Protein AF-A0A9E3MW03-F1 (afdb_monomer_lite)

Foldseek 3Di:
DDPVVVVVLVVLLVLLLLVLLVLLVLLVCQQCPPPHDLQLLLNLLSNLCSLLVCCVVVLVSLVVNLVSCPDPSHDRDDPSNVSSLVSLLVSCVSLPDPCSVVVSVVVVVLSNVLSCQQNPPPRRDDSQVSSVVSCVVSVHDQPRRQHPPDDDPPHPDDPPPVVSVDPDDPPPDDDD

Structure (mmCIF, N/CA/C/O backbone):
data_AF-A0A9E3MW03-F1
#
_entry.id   AF-A0A9E3MW03-F1
#
loop_
_atom_site.group_PDB
_atom_site.id
_atom_site.type_symbol
_atom_site.label_atom_id
_atom_site.label_alt_id
_atom_site.label_comp_id
_atom_site.label_asym_id
_atom_site.label_entity_id
_atom_site.label_seq_id
_atom_site.pdbx_PDB_ins_code
_atom_site.Cartn_x
_atom_site.Cartn_y
_atom_site.Cartn_z
_atom_site.occupancy
_atom_site.B_iso_or_equiv
_atom_site.auth_seq_id
_atom_site.auth_comp_id
_atom_site.auth_asym_id
_atom_site.auth_atom_id
_atom_site.pdbx_PDB_model_num
ATOM 1 N N . MET A 1 1 ? 22.538 15.744 -22.898 1.00 54.69 1 MET A N 1
ATOM 2 C CA . MET A 1 1 ? 21.631 14.572 -22.851 1.00 54.69 1 MET A CA 1
ATOM 3 C C . MET A 1 1 ? 21.365 14.109 -24.271 1.00 54.69 1 MET A C 1
ATOM 5 O O . MET A 1 1 ? 21.102 14.953 -25.116 1.00 54.69 1 MET A O 1
ATOM 9 N N . SER A 1 2 ? 21.506 12.812 -24.554 1.00 64.31 2 SER A N 1
ATOM 10 C CA . SER A 1 2 ? 21.276 12.269 -25.901 1.00 64.31 2 SER A CA 1
ATOM 11 C C . SER A 1 2 ? 19.766 12.108 -26.145 1.00 64.31 2 SER A C 1
ATOM 13 O O . SER A 1 2 ? 19.052 11.725 -25.217 1.00 64.31 2 SER A O 1
ATOM 15 N N . PRO A 1 3 ? 19.236 12.354 -27.354 1.00 64.06 3 PRO A N 1
ATOM 16 C CA . PRO A 1 3 ? 17.808 12.179 -27.648 1.00 64.06 3 PRO A CA 1
ATOM 17 C C . PRO A 1 3 ? 17.289 10.764 -27.322 1.00 64.06 3 PRO A C 1
ATOM 19 O O . PRO A 1 3 ? 16.146 10.607 -26.900 1.00 64.06 3 PRO A O 1
ATOM 22 N N . ARG A 1 4 ? 18.152 9.738 -27.391 1.00 62.44 4 ARG A N 1
ATOM 23 C CA . ARG A 1 4 ? 17.821 8.370 -26.950 1.00 62.44 4 ARG A CA 1
ATOM 24 C C . ARG A 1 4 ? 17.558 8.251 -25.445 1.00 62.44 4 ARG A C 1
ATOM 26 O O . ARG A 1 4 ? 16.649 7.530 -25.060 1.00 62.44 4 ARG A O 1
ATOM 33 N N . SER A 1 5 ? 18.305 8.962 -24.596 1.00 62.25 5 SER A N 1
ATOM 34 C CA . SER A 1 5 ? 18.093 8.911 -23.139 1.00 62.25 5 SER A CA 1
ATOM 35 C C . SER A 1 5 ? 16.814 9.637 -22.712 1.00 62.25 5 SER A C 1
ATOM 37 O O . SER A 1 5 ? 16.196 9.257 -21.727 1.00 62.25 5 SER A O 1
ATOM 39 N N . ALA A 1 6 ? 16.390 10.660 -23.463 1.00 64.94 6 ALA A N 1
ATOM 40 C CA . ALA A 1 6 ? 15.130 11.355 -23.197 1.00 64.94 6 ALA A CA 1
ATOM 41 C C . ALA A 1 6 ? 13.909 10.464 -23.497 1.00 64.94 6 ALA A C 1
ATOM 43 O O . ALA A 1 6 ? 13.001 10.385 -22.676 1.00 64.94 6 ALA A O 1
ATOM 44 N N . SER A 1 7 ? 13.934 9.734 -24.619 1.00 69.31 7 SER A N 1
ATOM 45 C CA . SER A 1 7 ? 12.861 8.807 -25.016 1.00 69.31 7 SER A CA 1
ATOM 46 C C . SER A 1 7 ? 12.672 7.652 -24.026 1.00 69.31 7 SER A C 1
ATOM 48 O O . SER A 1 7 ? 11.542 7.323 -23.680 1.00 69.31 7 SER A O 1
ATOM 50 N N . VAL A 1 8 ? 13.768 7.055 -23.543 1.00 69.38 8 VAL A N 1
ATOM 51 C CA . VAL A 1 8 ? 13.726 5.943 -22.573 1.00 69.38 8 VAL A CA 1
ATOM 52 C C . VAL A 1 8 ? 13.149 6.398 -21.227 1.00 69.38 8 VAL A C 1
ATOM 54 O O . VAL A 1 8 ? 12.353 5.687 -20.617 1.00 69.38 8 VAL A O 1
ATOM 57 N N . ASN A 1 9 ? 13.483 7.613 -20.784 1.00 70.19 9 ASN A N 1
ATOM 58 C CA . ASN A 1 9 ? 12.951 8.165 -19.537 1.00 70.19 9 ASN A CA 1
ATOM 59 C C . ASN A 1 9 ? 11.446 8.466 -19.614 1.00 70.19 9 ASN A C 1
ATOM 61 O O . ASN A 1 9 ? 10.741 8.347 -18.612 1.00 70.19 9 ASN A O 1
ATOM 65 N N . GLU A 1 10 ? 10.937 8.854 -20.784 1.00 76.25 10 GLU A N 1
ATOM 66 C CA . GLU A 1 10 ? 9.507 9.102 -20.977 1.00 76.25 10 GLU A CA 1
ATOM 67 C C . GLU A 1 10 ? 8.697 7.799 -20.990 1.00 76.25 10 GLU A C 1
ATOM 69 O O . GLU A 1 10 ?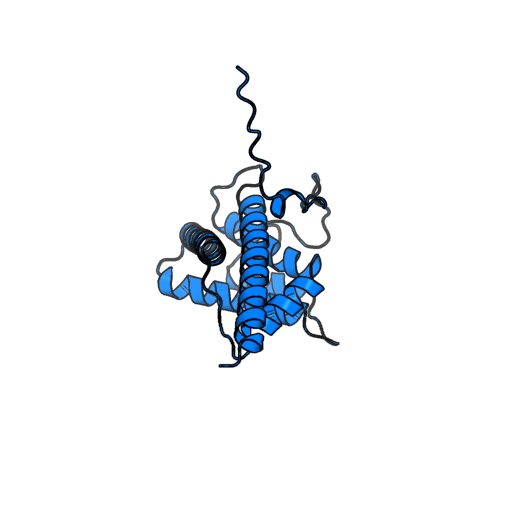 7.638 7.716 -20.365 1.00 76.25 10 GLU A O 1
ATOM 74 N N . GLU A 1 11 ? 9.223 6.756 -21.633 1.00 78.38 11 GLU A N 1
ATOM 75 C CA . GLU A 1 11 ? 8.628 5.419 -21.621 1.00 78.38 11 GLU A CA 1
ATOM 76 C C . GLU A 1 11 ? 8.572 4.843 -20.198 1.00 78.38 11 GLU A C 1
ATOM 78 O O . GLU A 1 11 ? 7.510 4.404 -19.750 1.00 78.38 11 GLU A O 1
ATOM 83 N N . LEU A 1 12 ? 9.669 4.956 -19.438 1.00 78.19 12 LEU A N 1
ATOM 84 C CA . LEU A 1 12 ? 9.713 4.537 -18.036 1.00 78.19 12 LEU A CA 1
ATOM 85 C C . LEU A 1 12 ? 8.674 5.285 -17.187 1.00 78.19 12 LEU A C 1
ATOM 87 O O . LEU A 1 12 ? 7.965 4.662 -16.398 1.00 78.19 12 LEU A O 1
ATOM 91 N N . ARG A 1 13 ? 8.516 6.602 -17.377 1.00 81.69 13 ARG A N 1
ATOM 92 C CA . ARG A 1 13 ? 7.492 7.394 -16.672 1.00 81.69 13 ARG A CA 1
ATOM 93 C C . ARG A 1 13 ? 6.070 6.916 -16.955 1.00 81.69 13 ARG A C 1
ATOM 95 O O . ARG A 1 13 ? 5.277 6.818 -16.020 1.00 81.69 13 ARG A O 1
ATOM 102 N N . ARG A 1 14 ? 5.744 6.591 -18.211 1.00 85.75 14 ARG A N 1
ATOM 103 C CA . ARG A 1 14 ? 4.416 6.070 -18.582 1.00 85.75 14 ARG A CA 1
ATOM 104 C C . ARG A 1 14 ? 4.145 4.718 -17.931 1.00 85.75 14 ARG A C 1
ATOM 106 O O . ARG A 1 14 ? 3.062 4.519 -17.385 1.00 85.75 14 ARG A O 1
ATOM 113 N N . VAL A 1 15 ? 5.135 3.823 -17.932 1.00 84.75 15 VAL A N 1
ATOM 114 C CA . VAL A 1 15 ? 5.028 2.519 -17.260 1.00 84.75 15 VAL A CA 1
ATOM 115 C C . VAL A 1 15 ? 4.810 2.704 -15.757 1.00 84.75 15 VAL A C 1
ATOM 117 O O . VAL A 1 15 ? 3.896 2.104 -15.200 1.00 84.75 15 VAL A O 1
ATOM 120 N N . GLN A 1 16 ? 5.581 3.575 -15.102 1.00 86.00 16 GLN A N 1
ATOM 121 C CA . GLN A 1 16 ? 5.441 3.841 -13.665 1.00 86.00 16 GLN A CA 1
ATOM 122 C C . GLN A 1 16 ? 4.064 4.430 -13.313 1.00 86.00 16 GLN A C 1
ATOM 124 O O . GLN A 1 16 ? 3.423 3.956 -12.380 1.00 86.00 16 GLN A O 1
ATOM 129 N N . SER A 1 17 ? 3.554 5.395 -14.088 1.00 88.62 17 SER A N 1
ATOM 130 C CA . SER A 1 17 ? 2.193 5.932 -13.905 1.00 88.62 17 SER A CA 1
ATOM 131 C C . SER A 1 17 ? 1.113 4.860 -14.109 1.00 88.62 17 SER A C 1
ATOM 133 O O . SER A 1 17 ? 0.187 4.758 -13.305 1.00 88.62 17 SER A O 1
ATOM 135 N N . ALA A 1 18 ? 1.255 3.989 -15.114 1.00 91.19 18 ALA A N 1
ATOM 136 C CA . ALA A 1 18 ? 0.325 2.881 -15.331 1.00 91.19 18 ALA A CA 1
ATOM 137 C C . ALA A 1 18 ? 0.337 1.866 -14.173 1.00 91.19 18 ALA A C 1
ATOM 139 O O . ALA A 1 18 ? -0.723 1.396 -13.756 1.00 91.19 18 ALA A O 1
ATOM 140 N N . VAL A 1 19 ? 1.512 1.563 -13.612 1.00 92.12 19 VAL A N 1
ATOM 141 C CA . VAL A 1 19 ? 1.633 0.716 -12.416 1.00 92.12 19 VAL A CA 1
ATOM 142 C C . VAL A 1 19 ? 0.979 1.384 -11.209 1.00 92.12 19 VAL A C 1
ATOM 144 O O . VAL A 1 19 ? 0.176 0.744 -10.534 1.00 92.12 19 VAL A O 1
ATOM 147 N N . HIS A 1 20 ? 1.240 2.670 -10.965 1.00 93.50 20 HIS A N 1
ATOM 148 C CA . HIS A 1 20 ? 0.582 3.401 -9.883 1.00 93.50 20 HIS A CA 1
ATOM 149 C C . HIS A 1 20 ? -0.941 3.442 -10.057 1.00 93.50 20 HIS A C 1
ATOM 151 O O . HIS A 1 20 ? -1.656 3.308 -9.068 1.00 93.50 20 HIS A O 1
ATOM 157 N N . ARG A 1 21 ? -1.455 3.544 -11.293 1.00 94.81 21 ARG A N 1
ATOM 158 C CA . ARG A 1 21 ? -2.896 3.453 -11.578 1.00 94.81 21 ARG A CA 1
ATOM 159 C C . ARG A 1 21 ? -3.471 2.104 -11.164 1.00 94.81 21 ARG A C 1
ATOM 161 O O . ARG A 1 21 ? -4.501 2.071 -10.497 1.00 94.81 21 ARG A O 1
ATOM 168 N N . LEU A 1 22 ? -2.805 1.011 -11.539 1.00 95.44 22 LEU A N 1
ATOM 169 C CA . LEU A 1 22 ? -3.211 -0.338 -11.148 1.00 95.44 22 LEU A CA 1
ATOM 170 C C . LEU A 1 22 ? -3.202 -0.494 -9.623 1.00 95.44 22 LEU A C 1
ATOM 172 O O . LEU A 1 22 ? -4.173 -0.989 -9.056 1.00 95.44 22 LEU A O 1
ATOM 176 N N . MET A 1 23 ? -2.130 -0.052 -8.960 1.00 95.56 23 MET A N 1
ATOM 177 C CA . MET A 1 23 ? -2.004 -0.119 -7.502 1.00 95.56 23 MET A CA 1
ATOM 178 C C . MET A 1 23 ? -3.108 0.680 -6.805 1.00 95.56 23 MET A C 1
ATOM 180 O O . MET A 1 23 ? -3.768 0.157 -5.913 1.00 95.56 23 MET A O 1
ATOM 184 N N . HIS A 1 24 ? -3.335 1.919 -7.248 1.00 96.31 24 HIS A N 1
ATOM 185 C CA . HIS A 1 24 ? -4.396 2.792 -6.755 1.00 96.31 24 HIS A CA 1
ATOM 186 C C . HIS A 1 24 ? -5.771 2.128 -6.875 1.00 96.31 24 HIS A C 1
ATOM 188 O O . HIS A 1 24 ? -6.464 2.009 -5.872 1.00 96.31 24 HIS A O 1
ATOM 194 N N . ARG A 1 25 ? -6.143 1.652 -8.068 1.00 97.12 25 ARG A N 1
ATOM 195 C CA . ARG A 1 25 ? -7.453 1.025 -8.298 1.00 97.12 25 ARG A CA 1
ATOM 196 C C . ARG A 1 25 ? -7.637 -0.260 -7.506 1.00 97.12 25 ARG A C 1
ATOM 198 O O . ARG A 1 25 ? -8.694 -0.469 -6.933 1.00 97.12 25 ARG A O 1
ATOM 205 N N . THR A 1 26 ? -6.598 -1.087 -7.426 1.00 96.06 26 THR A N 1
ATOM 206 C CA . THR A 1 26 ? -6.650 -2.329 -6.643 1.00 96.06 26 THR A CA 1
ATOM 207 C C . THR A 1 26 ? -6.853 -2.038 -5.156 1.00 96.06 26 THR A C 1
ATOM 209 O O . THR A 1 26 ? -7.615 -2.735 -4.489 1.00 96.06 26 THR A O 1
ATOM 212 N N . LEU A 1 27 ? -6.185 -1.004 -4.633 1.00 97.06 27 LEU A N 1
ATOM 213 C CA . LEU A 1 27 ? -6.380 -0.567 -3.256 1.00 97.06 27 LEU A CA 1
ATOM 214 C C . LEU A 1 27 ? -7.794 -0.012 -3.056 1.00 97.06 27 LEU A C 1
ATOM 216 O O . LEU A 1 27 ? -8.480 -0.451 -2.143 1.00 97.06 27 LEU A O 1
ATOM 220 N N . GLU A 1 28 ? -8.239 0.903 -3.916 1.00 97.12 28 GLU A N 1
ATOM 221 C CA . GLU A 1 28 ? -9.584 1.491 -3.874 1.00 97.12 28 GLU A CA 1
ATOM 222 C C . GLU A 1 28 ? -10.670 0.405 -3.855 1.00 97.12 28 GLU A C 1
ATOM 224 O O . GLU A 1 28 ? -11.521 0.394 -2.971 1.00 97.12 28 GLU A O 1
ATOM 229 N N . GLU A 1 29 ? -10.590 -0.571 -4.761 1.00 95.94 29 GLU A N 1
ATOM 230 C CA . GLU A 1 29 ? -11.540 -1.684 -4.827 1.00 95.94 29 GLU A CA 1
ATOM 231 C C . GLU A 1 29 ? -11.526 -2.548 -3.565 1.00 95.94 29 GLU A C 1
ATOM 233 O O . GLU A 1 29 ? -12.585 -2.948 -3.088 1.00 95.94 29 GLU A O 1
ATOM 238 N N . ALA A 1 30 ? -10.351 -2.828 -2.997 1.00 95.38 30 ALA A N 1
ATOM 239 C CA . ALA A 1 30 ? -10.257 -3.603 -1.765 1.00 95.38 30 ALA A CA 1
ATOM 240 C C . ALA A 1 30 ? -10.852 -2.855 -0.564 1.00 95.38 30 ALA A C 1
ATOM 242 O O . ALA A 1 30 ? -11.527 -3.464 0.269 1.00 95.38 30 ALA A O 1
ATOM 243 N N . LEU A 1 31 ? -10.612 -1.545 -0.479 1.00 95.94 31 LEU A N 1
ATOM 244 C CA . LEU A 1 31 ? -11.106 -0.695 0.600 1.00 95.94 31 LEU A CA 1
ATOM 245 C C . LEU A 1 31 ? -12.629 -0.523 0.538 1.00 95.94 31 LEU A C 1
ATOM 247 O O . LEU A 1 31 ? -13.291 -0.635 1.570 1.00 95.94 31 LEU A O 1
ATOM 251 N N . GLU A 1 32 ? -13.178 -0.332 -0.662 1.00 94.44 32 GLU A N 1
ATOM 252 C CA . GLU A 1 32 ? -14.600 -0.043 -0.891 1.00 94.44 32 GLU A CA 1
ATOM 253 C C . GLU A 1 32 ? -15.453 -1.297 -1.168 1.00 94.44 32 GLU A C 1
ATOM 255 O O . GLU A 1 32 ? -16.660 -1.197 -1.397 1.00 94.44 32 GLU A O 1
ATOM 260 N N . ARG A 1 33 ? -14.848 -2.494 -1.125 1.00 92.25 33 ARG A N 1
ATOM 261 C CA . ARG A 1 33 ? -15.543 -3.777 -1.299 1.00 92.25 33 ARG A CA 1
ATOM 262 C C . ARG A 1 33 ? -16.668 -3.952 -0.277 1.00 92.25 33 ARG A C 1
ATOM 264 O O . ARG A 1 33 ? -16.452 -3.786 0.927 1.00 92.25 33 ARG A O 1
ATOM 271 N N . GLU A 1 34 ? -17.830 -4.399 -0.752 1.00 89.06 34 GLU A N 1
ATOM 272 C CA . GLU A 1 34 ? -18.957 -4.750 0.113 1.00 89.06 34 GLU A CA 1
ATOM 273 C C . GLU A 1 34 ? -18.670 -6.002 0.981 1.00 89.06 34 GLU A C 1
ATOM 275 O O . GLU A 1 34 ? -18.028 -6.945 0.511 1.00 89.06 34 GLU A O 1
ATOM 280 N N . PRO A 1 35 ? -19.150 -6.048 2.239 1.00 90.50 35 PRO A N 1
ATOM 281 C CA . PRO A 1 35 ? -19.806 -4.952 2.945 1.00 90.50 35 PRO A CA 1
ATOM 282 C C . PRO A 1 35 ? -18.811 -3.830 3.270 1.00 90.50 35 PRO A C 1
ATOM 284 O O . PRO A 1 35 ? -17.694 -4.088 3.748 1.00 90.50 35 PRO A O 1
ATOM 287 N N . ARG A 1 36 ? -19.229 -2.584 3.015 1.00 91.06 36 ARG A N 1
ATOM 288 C CA . ARG A 1 36 ? -18.459 -1.399 3.414 1.00 91.06 36 ARG A CA 1
ATOM 289 C C . ARG A 1 36 ? -18.241 -1.392 4.920 1.00 91.06 36 ARG A C 1
ATOM 291 O O . ARG A 1 36 ? -19.117 -1.772 5.695 1.0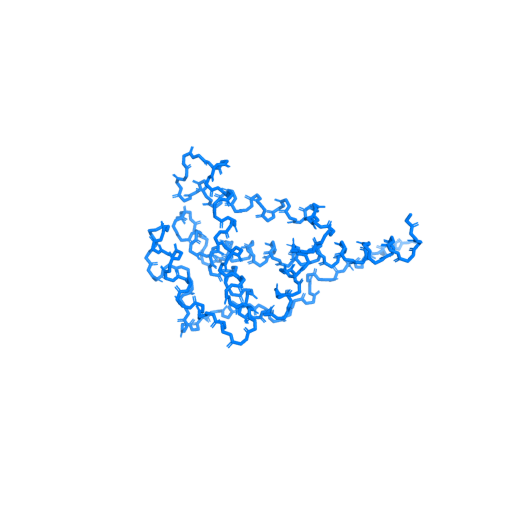0 91.06 36 ARG A O 1
ATOM 298 N N . THR A 1 37 ? -17.056 -0.951 5.319 1.00 91.50 37 THR A N 1
ATOM 299 C CA . THR A 1 37 ? -16.634 -0.911 6.716 1.00 91.50 37 THR A CA 1
ATOM 300 C C . THR A 1 37 ? -16.213 0.498 7.101 1.00 91.50 37 THR A C 1
ATOM 302 O O . THR A 1 37 ? -15.459 1.148 6.379 1.00 91.50 37 THR A O 1
ATOM 305 N N . GLU A 1 38 ? -16.668 0.942 8.269 1.00 93.31 38 GLU A N 1
ATOM 306 C CA . GLU A 1 38 ? -16.147 2.141 8.935 1.00 93.31 38 GLU A CA 1
ATOM 307 C C . GLU A 1 38 ? -15.080 1.784 9.988 1.00 93.31 38 GLU A C 1
ATOM 309 O O . GLU A 1 38 ? -14.488 2.673 10.596 1.00 93.31 38 GLU A O 1
ATOM 314 N N . ASP A 1 39 ? -14.808 0.489 10.211 1.00 96.94 39 ASP A N 1
ATOM 315 C CA . ASP A 1 39 ? -13.749 0.044 11.118 1.00 96.94 39 ASP A CA 1
ATOM 316 C C . ASP A 1 39 ? -12.374 0.255 10.470 1.00 96.94 39 ASP A C 1
ATOM 318 O O . ASP A 1 39 ? -11.996 -0.412 9.501 1.00 96.94 39 ASP A O 1
ATOM 322 N N . GLY A 1 40 ? -11.596 1.174 11.042 1.00 97.62 40 GLY A N 1
ATOM 323 C CA . GLY A 1 40 ? -10.239 1.475 10.607 1.00 97.62 40 GLY A CA 1
ATOM 324 C C . GLY A 1 40 ? -9.267 0.297 10.695 1.00 97.62 40 GLY A C 1
ATOM 325 O O . GLY A 1 40 ? -8.330 0.235 9.899 1.00 97.62 40 GLY A O 1
ATOM 326 N N . ARG A 1 41 ? -9.474 -0.661 11.613 1.00 98.19 41 ARG A N 1
ATOM 327 C CA . ARG A 1 41 ? -8.654 -1.885 11.692 1.00 98.19 41 ARG A CA 1
ATOM 328 C C . ARG A 1 41 ? -8.912 -2.782 10.491 1.00 98.19 41 ARG A C 1
ATOM 330 O O . ARG A 1 41 ? -7.961 -3.206 9.839 1.00 98.19 41 ARG A O 1
ATOM 337 N N . GLU A 1 42 ? -10.178 -3.006 10.155 1.00 97.94 42 GLU A N 1
ATOM 338 C CA . GLU A 1 42 ? -10.564 -3.748 8.951 1.00 97.94 42 GLU A CA 1
ATOM 339 C C . GLU A 1 42 ? -10.086 -3.029 7.677 1.00 97.94 42 GLU A C 1
ATOM 341 O O . GLU A 1 42 ? -9.542 -3.665 6.775 1.00 97.94 42 GLU A O 1
ATOM 346 N N . ARG A 1 43 ? -10.204 -1.695 7.608 1.00 97.69 43 ARG A N 1
ATOM 347 C CA . ARG A 1 43 ? -9.696 -0.905 6.472 1.00 97.69 43 ARG A CA 1
ATOM 348 C C . ARG A 1 43 ? -8.179 -1.061 6.300 1.00 97.69 43 ARG A C 1
ATOM 350 O O . ARG A 1 43 ? -7.714 -1.300 5.187 1.00 97.69 43 ARG A O 1
ATOM 357 N N . MET A 1 44 ? -7.409 -0.998 7.391 1.00 98.44 44 MET A N 1
ATOM 358 C CA . MET A 1 44 ? -5.958 -1.237 7.376 1.00 98.44 44 MET A CA 1
ATOM 359 C C . MET A 1 44 ? -5.613 -2.667 6.938 1.00 98.44 44 MET A C 1
ATOM 361 O O . MET A 1 44 ? -4.714 -2.859 6.118 1.00 98.44 44 MET A O 1
ATOM 365 N N . ALA A 1 45 ? -6.345 -3.668 7.438 1.00 98.31 45 ALA A N 1
ATOM 366 C CA . ALA A 1 45 ? -6.164 -5.063 7.044 1.00 98.31 45 ALA A CA 1
ATOM 367 C C . ALA A 1 45 ? -6.379 -5.254 5.534 1.00 98.31 45 ALA A C 1
ATOM 369 O O . ALA A 1 45 ? -5.519 -5.816 4.855 1.00 98.31 45 ALA A O 1
ATOM 370 N N . ARG A 1 46 ? -7.467 -4.695 4.985 1.00 97.81 46 ARG A N 1
ATOM 371 C CA . ARG A 1 46 ? -7.761 -4.704 3.542 1.00 97.81 46 ARG A CA 1
ATOM 372 C C . ARG A 1 46 ? -6.676 -4.005 2.721 1.00 97.81 46 ARG A C 1
ATOM 374 O O . ARG A 1 46 ? -6.308 -4.513 1.665 1.00 97.81 46 ARG A O 1
ATOM 381 N N . ALA A 1 47 ? -6.134 -2.884 3.201 1.00 98.12 47 ALA A N 1
ATOM 382 C CA . ALA A 1 47 ? -5.044 -2.181 2.523 1.00 98.12 47 ALA A CA 1
ATOM 383 C C . ALA A 1 47 ? -3.769 -3.034 2.431 1.00 98.12 47 ALA A C 1
ATOM 385 O O . ALA A 1 47 ? -3.169 -3.146 1.359 1.00 98.12 47 ALA A O 1
ATOM 386 N N . ILE A 1 48 ? -3.372 -3.659 3.544 1.00 98.44 48 ILE A N 1
ATOM 387 C CA . ILE A 1 48 ? -2.221 -4.569 3.592 1.00 98.44 48 ILE A CA 1
ATOM 388 C C . ILE A 1 48 ? -2.452 -5.748 2.643 1.00 98.44 48 ILE A C 1
ATOM 390 O O . ILE A 1 48 ? -1.599 -6.029 1.799 1.00 98.44 48 ILE A O 1
ATOM 394 N N . ASP A 1 49 ? -3.613 -6.396 2.730 1.00 97.62 49 ASP A N 1
ATOM 395 C CA . ASP A 1 49 ? -3.943 -7.559 1.906 1.00 97.62 49 ASP A CA 1
ATOM 396 C C . ASP A 1 49 ? -3.966 -7.218 0.412 1.00 97.62 49 ASP A C 1
ATOM 398 O O . ASP A 1 49 ? -3.436 -7.985 -0.392 1.00 97.62 49 ASP A O 1
ATOM 402 N N . ALA A 1 50 ? -4.475 -6.042 0.031 1.00 96.94 50 ALA A N 1
ATOM 403 C CA . ALA A 1 50 ? -4.477 -5.579 -1.355 1.00 96.94 50 ALA A CA 1
ATOM 404 C C . ALA A 1 50 ? -3.061 -5.411 -1.923 1.00 96.94 50 ALA A C 1
ATOM 406 O O . ALA A 1 50 ? -2.763 -5.866 -3.031 1.00 96.94 50 ALA A O 1
ATOM 407 N N . VAL A 1 51 ? -2.165 -4.782 -1.159 1.00 97.00 51 VAL A N 1
ATOM 408 C CA . VAL A 1 51 ? -0.785 -4.532 -1.596 1.00 97.00 51 VAL A CA 1
ATOM 409 C C . VAL A 1 51 ? 0.032 -5.825 -1.643 1.00 97.00 51 VAL A C 1
ATOM 411 O O . VAL A 1 51 ? 0.763 -6.060 -2.607 1.00 97.00 51 VAL A O 1
ATOM 414 N N . LEU A 1 52 ? -0.108 -6.697 -0.642 1.00 97.06 52 LEU A N 1
ATOM 415 C CA . LEU A 1 52 ? 0.556 -8.001 -0.651 1.00 97.06 52 LEU A CA 1
ATOM 416 C C . LEU A 1 52 ? -0.007 -8.918 -1.752 1.00 97.06 52 LEU A C 1
ATOM 418 O O . LEU A 1 52 ? 0.752 -9.637 -2.406 1.00 97.06 52 LEU A O 1
ATOM 422 N N . GLY A 1 53 ? -1.316 -8.848 -2.008 1.00 95.56 53 GLY A N 1
ATOM 423 C CA . GLY A 1 53 ? -1.986 -9.531 -3.114 1.00 95.56 53 GLY A CA 1
ATOM 424 C C . GLY A 1 53 ? -1.406 -9.132 -4.470 1.00 95.56 53 GLY A C 1
ATOM 425 O O . GLY A 1 53 ? -1.060 -10.003 -5.264 1.00 95.56 53 GLY A O 1
ATOM 426 N N . LEU A 1 54 ? -1.159 -7.838 -4.703 1.00 94.25 54 LEU A N 1
ATOM 427 C CA . LEU A 1 54 ? -0.474 -7.366 -5.915 1.00 94.25 54 LEU A CA 1
ATOM 428 C C . LEU A 1 54 ? 0.923 -7.977 -6.086 1.00 94.25 54 LEU A C 1
ATOM 430 O O . LEU A 1 54 ? 1.281 -8.387 -7.191 1.00 94.25 54 LEU A O 1
ATOM 434 N N . ALA A 1 55 ? 1.715 -8.075 -5.015 1.00 94.94 55 ALA A N 1
ATOM 435 C CA . ALA A 1 55 ? 3.041 -8.695 -5.072 1.00 94.94 55 ALA A CA 1
ATOM 436 C C . ALA A 1 55 ? 2.985 -10.195 -5.391 1.00 94.94 55 ALA A C 1
ATOM 438 O O . ALA A 1 55 ? 3.829 -10.698 -6.142 1.00 94.94 55 ALA A O 1
ATOM 439 N N . ARG A 1 56 ? 1.978 -10.900 -4.865 1.00 94.19 56 ARG A N 1
ATOM 440 C CA . ARG A 1 56 ? 1.729 -12.318 -5.149 1.00 94.19 56 ARG A CA 1
ATOM 441 C C . ARG A 1 56 ? 1.240 -12.536 -6.582 1.00 94.19 56 ARG A C 1
ATOM 443 O O . ARG A 1 56 ? 1.794 -13.360 -7.298 1.00 94.19 56 ARG A O 1
ATOM 450 N N . ASP A 1 57 ? 0.227 -11.789 -7.005 1.00 93.12 57 ASP A N 1
ATOM 451 C CA . ASP A 1 57 ? -0.508 -12.062 -8.244 1.00 93.12 57 ASP A CA 1
ATOM 452 C C . ASP A 1 57 ? 0.161 -11.420 -9.466 1.00 93.12 57 ASP A C 1
ATOM 454 O O . ASP A 1 57 ? -0.009 -11.875 -10.599 1.00 93.12 57 ASP A O 1
ATOM 458 N N . ARG A 1 58 ? 0.959 -10.365 -9.251 1.00 92.12 58 ARG A N 1
ATOM 459 C CA . ARG A 1 58 ? 1.653 -9.591 -10.293 1.00 92.12 58 ARG A CA 1
ATOM 460 C C . ARG A 1 58 ? 3.151 -9.464 -9.995 1.00 92.12 58 ARG A C 1
ATOM 462 O O . ARG A 1 58 ? 3.753 -8.419 -10.236 1.00 92.12 58 ARG A O 1
ATOM 469 N N . THR A 1 59 ? 3.779 -10.545 -9.524 1.00 93.25 59 THR A N 1
ATOM 470 C CA . THR A 1 59 ? 5.190 -10.586 -9.085 1.00 93.25 59 THR A CA 1
ATOM 471 C C . THR A 1 59 ? 6.174 -9.977 -10.085 1.00 93.25 59 THR A C 1
ATOM 473 O O . THR A 1 59 ? 7.053 -9.213 -9.692 1.00 93.25 59 THR A O 1
ATOM 476 N N . VAL A 1 60 ? 6.040 -10.282 -11.382 1.00 92.25 60 VAL A N 1
ATOM 477 C CA . VAL A 1 60 ? 6.946 -9.749 -12.420 1.00 92.25 60 VAL A CA 1
ATOM 478 C C . VAL A 1 60 ? 6.811 -8.230 -12.545 1.00 92.25 60 VAL A C 1
ATOM 480 O O . VAL A 1 60 ? 7.822 -7.529 -12.560 1.00 92.25 60 VAL A O 1
ATOM 483 N N . LEU A 1 61 ? 5.574 -7.726 -12.568 1.00 91.75 61 LEU A N 1
ATOM 484 C CA . LEU A 1 61 ? 5.288 -6.295 -12.658 1.00 91.75 61 LEU A CA 1
ATOM 485 C C . LEU A 1 61 ? 5.818 -5.555 -11.427 1.00 91.75 61 LEU A C 1
ATOM 487 O O . LEU A 1 61 ? 6.486 -4.533 -11.557 1.00 91.75 61 LEU A O 1
ATOM 491 N N . MET A 1 62 ? 5.574 -6.099 -10.233 1.00 93.12 62 MET A N 1
ATOM 492 C CA . MET A 1 62 ? 6.059 -5.510 -8.985 1.00 93.12 62 MET A CA 1
ATOM 493 C C . MET A 1 62 ? 7.589 -5.536 -8.900 1.00 93.12 62 MET A C 1
ATOM 495 O O . MET A 1 62 ? 8.189 -4.555 -8.473 1.00 93.12 62 MET A O 1
ATOM 499 N N . ARG A 1 63 ? 8.254 -6.593 -9.386 1.00 91.38 63 ARG A N 1
ATOM 500 C CA . ARG A 1 63 ? 9.723 -6.628 -9.481 1.00 91.38 63 ARG A CA 1
ATOM 501 C C . ARG A 1 63 ? 10.264 -5.518 -10.384 1.00 91.38 63 ARG A C 1
ATOM 503 O O . ARG A 1 63 ? 11.224 -4.853 -10.009 1.00 91.38 63 ARG A O 1
ATOM 510 N N . GLN A 1 64 ? 9.661 -5.318 -11.555 1.00 88.81 64 GLN A N 1
ATOM 511 C CA . GLN A 1 64 ? 10.057 -4.256 -12.486 1.00 88.81 64 GLN A CA 1
ATOM 512 C C . GLN A 1 64 ? 9.813 -2.867 -11.895 1.00 88.81 64 GLN A C 1
ATOM 514 O O . GLN A 1 64 ? 10.682 -2.001 -11.981 1.00 88.81 64 GLN A O 1
ATOM 519 N N . HIS A 1 65 ? 8.663 -2.672 -11.250 1.00 89.06 65 HIS A N 1
ATOM 520 C CA . HIS A 1 65 ? 8.345 -1.438 -10.544 1.00 89.06 65 HIS A CA 1
ATOM 521 C C . HIS A 1 65 ? 9.403 -1.121 -9.479 1.00 89.06 65 HIS A C 1
ATOM 523 O O . HIS A 1 65 ? 10.008 -0.053 -9.532 1.00 89.06 65 HIS A O 1
ATOM 529 N N . MET A 1 66 ? 9.704 -2.080 -8.594 1.00 89.06 66 MET A N 1
ATOM 530 C CA . MET A 1 66 ? 10.713 -1.927 -7.540 1.00 89.06 66 MET A CA 1
ATOM 531 C C . MET A 1 66 ? 12.119 -1.675 -8.094 1.00 89.06 66 MET A C 1
ATOM 533 O O . MET A 1 66 ? 12.846 -0.850 -7.546 1.00 89.06 66 MET A O 1
ATOM 537 N N . ALA A 1 67 ? 12.501 -2.341 -9.188 1.00 86.44 67 ALA A N 1
ATOM 538 C CA . ALA A 1 67 ? 13.777 -2.085 -9.853 1.00 86.44 67 ALA A CA 1
ATOM 539 C C . ALA A 1 67 ? 13.864 -0.640 -10.372 1.00 86.44 67 ALA A C 1
ATOM 541 O O . ALA A 1 67 ? 14.894 0.003 -10.203 1.00 86.44 67 ALA A O 1
ATOM 542 N N . GLY A 1 68 ? 12.770 -0.110 -10.933 1.00 81.62 68 GLY A N 1
ATOM 543 C CA . GLY A 1 68 ? 12.699 1.277 -11.397 1.00 81.62 68 GLY A CA 1
ATOM 544 C C . GLY A 1 68 ? 12.782 2.318 -10.276 1.00 81.62 68 GLY A C 1
ATOM 545 O O . GLY A 1 68 ? 13.319 3.396 -10.501 1.00 81.62 68 GLY A O 1
ATOM 546 N N . LEU A 1 69 ? 12.309 2.001 -9.065 1.00 79.62 69 LEU A N 1
ATOM 547 C CA . LEU A 1 69 ? 12.429 2.891 -7.899 1.00 79.62 69 LEU A CA 1
ATOM 548 C C . LEU A 1 69 ? 13.865 3.007 -7.373 1.00 79.62 69 LEU A C 1
ATOM 550 O O . LEU A 1 69 ? 14.226 4.030 -6.797 1.00 79.62 69 LEU A O 1
ATOM 554 N N . LEU A 1 70 ? 14.659 1.947 -7.536 1.00 74.62 70 LEU A N 1
ATOM 555 C CA . LEU A 1 70 ? 16.052 1.876 -7.087 1.00 74.62 70 LEU A CA 1
ATOM 556 C C . LEU A 1 70 ? 17.049 2.330 -8.165 1.00 74.62 70 LEU A C 1
ATOM 558 O O . LEU A 1 70 ? 18.249 2.389 -7.897 1.00 74.62 70 LEU A O 1
ATOM 562 N N . ASP A 1 71 ? 16.570 2.646 -9.370 1.00 75.62 71 ASP A N 1
ATOM 563 C CA . ASP A 1 71 ? 17.387 3.170 -10.460 1.00 75.62 71 ASP A CA 1
ATOM 564 C C . ASP A 1 71 ? 17.625 4.689 -10.320 1.00 75.62 71 ASP A C 1
ATOM 566 O O . ASP A 1 71 ? 16.863 5.435 -9.703 1.00 75.62 71 ASP A O 1
ATOM 570 N N . THR A 1 72 ? 18.702 5.164 -10.942 1.00 53.44 72 THR A N 1
ATOM 571 C CA . THR A 1 72 ? 19.207 6.546 -10.923 1.00 53.44 72 THR A CA 1
ATOM 572 C C . THR A 1 72 ? 18.233 7.599 -11.465 1.00 53.44 72 THR A C 1
ATOM 574 O O . THR A 1 72 ? 18.418 8.787 -11.201 1.00 53.44 72 THR A O 1
ATOM 577 N N . ALA A 1 73 ? 17.187 7.189 -12.191 1.00 56.09 73 ALA A N 1
ATOM 578 C CA . ALA A 1 73 ? 16.119 8.073 -12.661 1.00 56.09 73 ALA A CA 1
ATOM 579 C C . ALA A 1 73 ? 15.181 8.556 -11.531 1.00 56.09 73 ALA A C 1
ATOM 581 O O . ALA A 1 73 ? 14.506 9.574 -11.703 1.00 56.09 73 ALA A O 1
ATOM 582 N N . GLY A 1 74 ? 15.181 7.879 -10.376 1.00 60.47 74 GLY A N 1
ATOM 583 C CA . GLY A 1 74 ? 14.449 8.280 -9.175 1.00 60.47 74 GLY A CA 1
ATOM 584 C C . GLY A 1 74 ? 12.934 8.043 -9.224 1.00 60.47 74 GLY A C 1
ATOM 585 O O . GLY A 1 74 ? 12.386 7.444 -10.149 1.00 60.47 74 GLY A O 1
ATOM 586 N N . PHE A 1 75 ? 12.242 8.515 -8.183 1.00 66.75 75 PHE A N 1
ATOM 587 C CA . PHE A 1 75 ? 10.789 8.391 -8.052 1.00 66.75 75 PHE A CA 1
ATOM 588 C C . PHE A 1 75 ? 10.057 9.220 -9.115 1.00 66.75 75 PHE A C 1
ATOM 590 O O . PHE A 1 75 ? 10.267 10.426 -9.242 1.00 66.75 75 PHE A O 1
ATOM 597 N N . VAL A 1 76 ? 9.142 8.578 -9.846 1.00 74.12 76 VAL A N 1
ATOM 598 C CA . VAL A 1 76 ? 8.230 9.271 -10.760 1.00 74.12 76 VAL A CA 1
ATOM 599 C C . VAL A 1 76 ? 7.046 9.808 -9.968 1.00 74.12 76 VAL A C 1
ATOM 601 O O . VAL A 1 76 ? 6.160 9.054 -9.560 1.00 74.12 76 VAL A O 1
ATOM 604 N N . GLU A 1 77 ? 7.014 11.123 -9.786 1.00 79.81 77 GLU A N 1
ATOM 605 C CA . GLU A 1 77 ? 5.813 11.818 -9.337 1.00 79.81 77 GLU A CA 1
ATOM 606 C C . GLU A 1 77 ? 4.777 11.807 -10.466 1.00 79.81 77 GLU A C 1
ATOM 608 O O . GLU A 1 77 ? 5.030 12.274 -11.578 1.00 79.81 77 GLU A O 1
ATOM 613 N N . CYS A 1 78 ? 3.610 11.232 -10.190 1.00 88.06 78 CYS A N 1
ATOM 614 C CA . CYS A 1 78 ? 2.474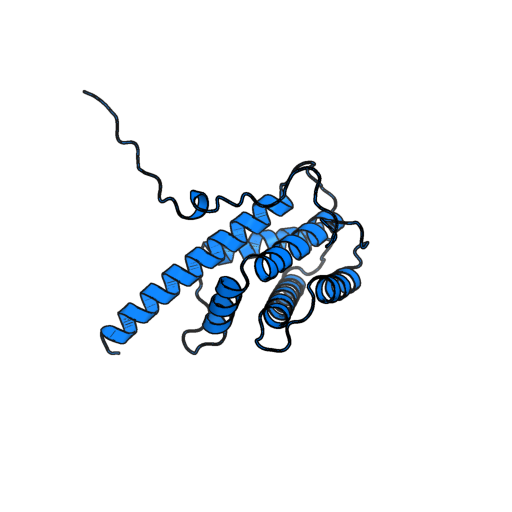 11.230 -11.104 1.00 88.06 78 CYS A CA 1
ATOM 615 C C . CYS A 1 78 ? 1.159 11.306 -10.312 1.00 88.06 78 CYS A C 1
ATOM 617 O O . CYS A 1 78 ? 1.138 10.924 -9.135 1.00 88.06 78 CYS A O 1
ATOM 619 N N . PRO A 1 79 ? 0.060 11.780 -10.930 1.00 90.69 79 PRO A N 1
ATOM 620 C CA . PRO A 1 79 ? -1.229 11.928 -10.251 1.00 90.69 79 PRO A CA 1
ATOM 621 C C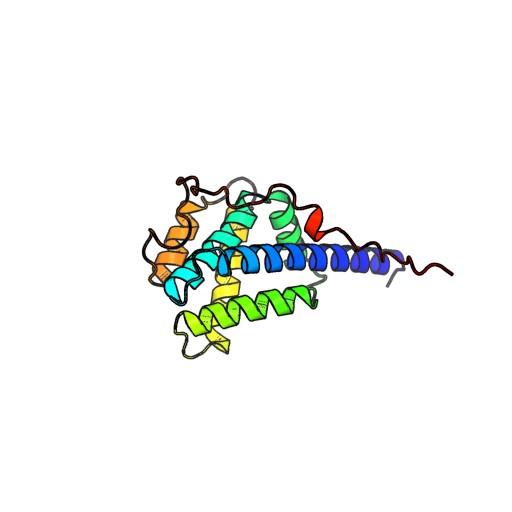 . PRO A 1 79 ? -1.731 10.628 -9.615 1.00 90.69 79 PRO A C 1
ATOM 623 O O . PRO A 1 79 ? -2.366 10.647 -8.566 1.00 90.69 79 PRO A O 1
ATOM 626 N N . GLU A 1 80 ? -1.430 9.476 -10.214 1.00 93.12 80 GLU A N 1
ATOM 627 C CA . GLU A 1 80 ? -1.848 8.180 -9.681 1.00 93.12 80 GLU A CA 1
ATOM 628 C C . GLU A 1 80 ? -1.091 7.795 -8.409 1.00 93.12 80 GLU A C 1
ATOM 630 O O . GLU A 1 80 ? -1.673 7.202 -7.503 1.00 93.12 80 GLU A O 1
ATOM 635 N N . GLN A 1 81 ? 0.181 8.185 -8.299 1.00 92.06 81 GLN A N 1
ATOM 636 C CA . GLN A 1 81 ? 0.952 8.004 -7.070 1.00 92.06 81 GLN A CA 1
ATOM 637 C C . GLN A 1 81 ? 0.398 8.875 -5.935 1.00 92.06 81 GLN A C 1
ATOM 639 O O . GLN A 1 81 ? 0.364 8.422 -4.791 1.00 92.06 81 GLN A O 1
ATOM 644 N N . GLN A 1 82 ? -0.067 10.089 -6.246 1.00 94.06 82 GLN A N 1
ATOM 645 C CA . GLN A 1 82 ? -0.705 10.980 -5.272 1.00 94.06 82 GLN A CA 1
ATOM 646 C C . GLN A 1 82 ? -2.038 10.404 -4.779 1.00 94.06 82 GLN A C 1
ATOM 648 O O . GLN A 1 82 ? -2.231 10.299 -3.574 1.00 94.06 82 GLN A O 1
ATOM 653 N N . ARG A 1 83 ? -2.896 9.906 -5.679 1.00 96.00 83 ARG A N 1
ATOM 654 C CA . ARG A 1 83 ? -4.158 9.237 -5.302 1.00 96.00 83 ARG A CA 1
ATOM 655 C C . ARG A 1 83 ? -3.936 8.000 -4.431 1.00 96.00 83 ARG A C 1
ATOM 657 O O . ARG A 1 83 ? -4.623 7.801 -3.434 1.00 96.00 83 ARG A O 1
ATOM 664 N N . LEU A 1 84 ? -2.937 7.180 -4.768 1.00 96.19 84 LEU A N 1
ATOM 665 C CA . LEU A 1 84 ? -2.538 6.051 -3.925 1.00 96.19 84 LEU A CA 1
ATOM 666 C C . LEU A 1 84 ? -2.091 6.522 -2.529 1.00 96.19 84 LEU A C 1
ATOM 668 O O . LEU A 1 84 ? -2.455 5.913 -1.526 1.00 96.19 84 LEU A O 1
ATOM 672 N N . ALA A 1 85 ? -1.309 7.603 -2.458 1.00 96.38 85 ALA A N 1
ATOM 673 C CA . ALA A 1 85 ? -0.871 8.185 -1.193 1.00 96.38 85 ALA A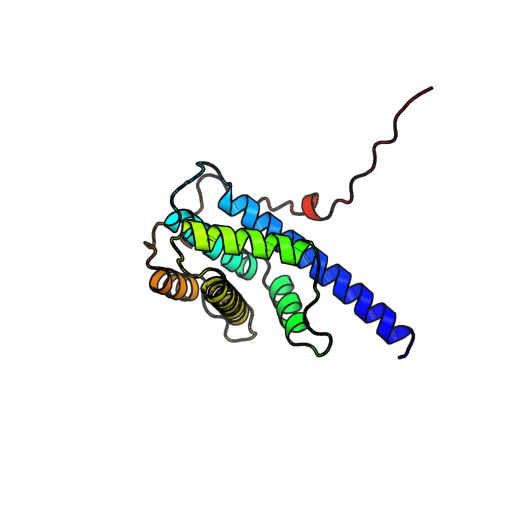 CA 1
ATOM 674 C C . ALA A 1 85 ? -2.046 8.715 -0.357 1.00 96.38 85 ALA A C 1
ATOM 676 O O . ALA A 1 85 ? -2.059 8.506 0.852 1.00 96.38 85 ALA A O 1
ATOM 677 N N . GLU A 1 86 ? -3.028 9.361 -0.986 1.00 97.88 86 GLU A N 1
ATOM 678 C CA . GLU A 1 86 ? -4.247 9.856 -0.335 1.00 97.88 86 GLU A CA 1
ATOM 679 C C . GLU A 1 86 ? -5.035 8.716 0.319 1.00 97.88 86 GLU A C 1
ATOM 681 O O . GLU A 1 86 ? -5.353 8.809 1.503 1.00 97.88 86 GLU A O 1
ATOM 686 N N . LEU A 1 87 ? -5.257 7.600 -0.387 1.00 97.94 87 LEU A N 1
ATOM 687 C CA . LEU A 1 87 ? -5.939 6.431 0.188 1.00 97.94 87 LEU A CA 1
ATOM 688 C C . LEU A 1 87 ? -5.192 5.838 1.389 1.00 97.94 87 LEU A C 1
ATOM 690 O O . LEU A 1 87 ? -5.808 5.453 2.383 1.00 97.94 87 LEU A O 1
ATOM 694 N N . LEU A 1 88 ? -3.860 5.756 1.321 1.00 98.19 88 LEU A N 1
ATOM 695 C CA . LEU A 1 88 ? -3.057 5.236 2.431 1.00 98.19 88 LEU A CA 1
ATOM 696 C C . LEU A 1 88 ? -3.043 6.193 3.632 1.00 98.19 88 LEU A C 1
ATOM 698 O O . LEU A 1 88 ? -3.045 5.732 4.772 1.00 98.19 88 LEU A O 1
ATOM 702 N N . ARG A 1 89 ? -3.060 7.510 3.396 1.00 98.44 89 ARG A N 1
ATOM 703 C CA . ARG A 1 89 ? -3.190 8.524 4.455 1.00 98.44 89 ARG A CA 1
ATOM 704 C C . ARG A 1 89 ? -4.560 8.450 5.130 1.00 98.44 89 ARG A C 1
ATOM 706 O O . ARG A 1 89 ? -4.602 8.337 6.350 1.00 98.44 89 ARG A O 1
ATOM 713 N N . ASP A 1 90 ? -5.643 8.396 4.356 1.00 97.94 90 ASP A N 1
ATOM 714 C CA . ASP A 1 90 ? -7.008 8.196 4.873 1.00 97.94 90 ASP A CA 1
ATOM 715 C C . ASP A 1 90 ? -7.124 6.882 5.668 1.00 97.94 90 ASP A C 1
ATOM 717 O O . ASP A 1 90 ? -7.714 6.842 6.746 1.00 97.94 90 ASP A O 1
ATOM 721 N N . THR A 1 91 ? -6.484 5.806 5.197 1.00 98.06 91 THR A N 1
ATOM 722 C CA . THR A 1 91 ? -6.433 4.530 5.930 1.00 98.06 91 THR A CA 1
ATOM 723 C C . THR A 1 91 ? -5.725 4.676 7.281 1.00 98.06 91 THR A C 1
ATOM 725 O O . THR A 1 91 ? -6.216 4.159 8.283 1.00 98.06 91 THR A O 1
ATOM 728 N N . MET A 1 92 ? -4.599 5.397 7.340 1.00 97.94 92 MET A N 1
ATOM 729 C CA . MET A 1 92 ? -3.896 5.680 8.599 1.00 97.94 92 MET A CA 1
ATOM 730 C C . MET A 1 92 ? -4.742 6.527 9.555 1.00 97.94 92 MET A C 1
ATOM 732 O O . MET A 1 92 ? -4.791 6.230 10.748 1.00 97.94 92 MET A O 1
ATOM 736 N N . GLU A 1 93 ? -5.410 7.565 9.047 1.00 97.88 93 GLU A N 1
ATOM 737 C CA . GLU A 1 93 ? -6.322 8.409 9.830 1.00 97.88 93 GLU A CA 1
ATOM 738 C C . GLU A 1 93 ? -7.436 7.579 10.459 1.00 97.88 93 GLU A C 1
ATOM 740 O O . GLU A 1 93 ? -7.604 7.584 11.678 1.00 97.88 93 GLU A O 1
ATOM 745 N N . ARG A 1 94 ? -8.142 6.792 9.642 1.00 97.38 94 ARG A N 1
ATOM 746 C CA . ARG A 1 94 ? -9.248 5.938 10.094 1.00 97.38 94 ARG A CA 1
ATOM 747 C C . ARG A 1 94 ? -8.793 4.839 11.047 1.00 97.38 94 ARG A C 1
ATOM 749 O O . ARG A 1 94 ? -9.540 4.482 11.952 1.00 97.38 94 ARG A O 1
ATOM 756 N N . HIS A 1 95 ? -7.572 4.324 10.887 1.00 97.75 95 HIS A N 1
ATOM 757 C CA . HIS A 1 95 ? -6.965 3.371 11.827 1.00 97.75 95 HIS A CA 1
ATOM 758 C C . HIS A 1 95 ? -6.688 3.984 13.212 1.00 97.75 95 HIS A C 1
ATOM 760 O O . HIS A 1 95 ? -6.548 3.247 14.187 1.00 97.75 95 HIS A O 1
ATOM 766 N N . GLY A 1 96 ? -6.674 5.317 13.326 1.00 97.31 96 GLY A N 1
ATOM 767 C CA . GLY A 1 96 ? -6.511 6.042 14.589 1.00 97.31 96 GLY A CA 1
ATOM 768 C C . GLY A 1 96 ? -5.152 6.724 14.753 1.00 97.31 96 GLY A C 1
ATOM 769 O O . GLY A 1 96 ? -4.751 7.035 15.877 1.00 97.31 96 GLY A O 1
ATOM 770 N N . SER A 1 97 ? -4.425 6.950 13.655 1.00 97.12 97 SER A N 1
ATOM 771 C CA . SER A 1 97 ? -3.174 7.710 13.660 1.00 97.12 97 SER A CA 1
ATOM 772 C C . SER A 1 97 ? -3.383 9.134 14.180 1.00 97.12 97 SER A C 1
ATOM 774 O O . SER A 1 97 ? -4.212 9.876 13.660 1.00 97.12 97 SER A O 1
ATOM 776 N N . GLN A 1 98 ? -2.577 9.552 15.159 1.00 95.19 98 GLN A N 1
ATOM 777 C CA . GLN A 1 98 ? -2.569 10.937 15.656 1.00 95.19 98 GLN A CA 1
ATOM 778 C C . GLN A 1 98 ? -1.603 11.836 14.867 1.00 95.19 98 GLN A C 1
ATOM 780 O O . GLN A 1 98 ? -1.699 13.059 14.940 1.00 95.19 98 GLN A O 1
ATOM 785 N N . THR A 1 99 ? -0.669 11.241 14.116 1.00 95.50 99 THR A N 1
ATOM 786 C CA . THR A 1 99 ? 0.421 11.941 13.419 1.00 95.50 99 THR A CA 1
ATOM 787 C C . THR A 1 99 ? 0.637 11.384 12.015 1.00 95.50 99 THR A C 1
ATOM 789 O O . THR A 1 99 ? 1.699 10.861 11.680 1.00 95.50 99 THR A O 1
ATOM 792 N N . VAL A 1 100 ? -0.376 11.535 11.161 1.00 97.00 100 VAL A N 1
ATOM 793 C CA . VAL A 1 100 ? -0.419 10.957 9.803 1.00 97.00 100 VAL A CA 1
ATOM 794 C C . VAL A 1 100 ? 0.819 11.292 8.975 1.00 97.00 100 VAL A C 1
ATOM 796 O O . VAL A 1 100 ? 1.340 10.417 8.294 1.00 97.00 100 VAL A O 1
ATOM 799 N N . GLU A 1 101 ? 1.346 12.515 9.074 1.00 95.06 101 GLU A N 1
ATOM 800 C CA . GLU A 1 101 ? 2.555 12.917 8.342 1.00 95.06 101 GLU A CA 1
ATOM 801 C C . GLU A 1 101 ? 3.800 12.091 8.691 1.00 95.06 101 GLU A C 1
ATOM 803 O O . GLU A 1 101 ? 4.694 11.954 7.860 1.00 95.06 101 GLU A O 1
ATOM 808 N N . THR A 1 102 ? 3.849 11.506 9.887 1.00 95.81 102 THR A N 1
ATOM 809 C CA . THR A 1 102 ? 4.935 10.622 10.332 1.00 95.81 102 THR A CA 1
ATOM 810 C C . THR A 1 102 ? 4.597 9.155 10.081 1.00 95.81 102 THR A C 1
ATOM 812 O O . THR A 1 102 ? 5.451 8.371 9.656 1.00 95.81 102 THR A O 1
ATOM 815 N N . ASP A 1 103 ? 3.341 8.779 10.312 1.00 97.38 103 ASP A N 1
ATOM 816 C CA . ASP A 1 103 ? 2.919 7.383 10.283 1.00 97.38 103 ASP A CA 1
ATOM 817 C C . ASP A 1 103 ? 2.687 6.865 8.852 1.00 97.38 103 ASP A C 1
ATOM 819 O O . ASP A 1 103 ? 2.998 5.709 8.556 1.00 97.38 103 ASP A O 1
ATOM 823 N N . TYR A 1 104 ? 2.245 7.722 7.924 1.00 97.50 104 TYR A N 1
ATOM 824 C CA . TYR A 1 104 ? 2.099 7.364 6.509 1.00 97.50 104 TYR A CA 1
ATOM 825 C C . TYR A 1 104 ? 3.440 7.001 5.840 1.00 97.50 104 TYR A C 1
ATOM 827 O O . TYR A 1 104 ? 3.512 5.933 5.223 1.00 97.50 104 TYR A O 1
ATOM 835 N N . PRO A 1 105 ? 4.526 7.797 5.945 1.00 96.62 105 PRO A N 1
ATOM 836 C CA . PRO A 1 105 ? 5.821 7.407 5.384 1.00 96.62 105 PRO A CA 1
ATOM 837 C C . PRO A 1 105 ? 6.338 6.076 5.938 1.00 96.62 105 PRO A C 1
ATOM 839 O O . PRO A 1 105 ? 6.941 5.291 5.200 1.00 96.62 105 PRO A O 1
ATOM 842 N N . MET A 1 106 ? 6.066 5.795 7.215 1.00 97.75 106 MET A N 1
ATOM 843 C CA . MET A 1 106 ? 6.399 4.517 7.838 1.00 97.75 106 MET A CA 1
ATOM 844 C C . MET A 1 106 ? 5.590 3.366 7.226 1.00 97.75 106 MET A C 1
ATOM 846 O O . MET A 1 106 ? 6.191 2.394 6.770 1.00 97.75 106 MET A O 1
ATOM 850 N N . LEU A 1 107 ? 4.261 3.498 7.130 1.00 98.00 107 LEU A N 1
ATOM 851 C CA . LEU A 1 107 ? 3.397 2.515 6.463 1.00 98.00 107 LEU A CA 1
ATOM 852 C C . LEU A 1 107 ? 3.864 2.244 5.034 1.00 98.00 107 LEU A C 1
ATOM 854 O O . LEU A 1 107 ? 4.081 1.094 4.653 1.00 98.00 107 LEU A O 1
ATOM 858 N N . ARG A 1 108 ? 4.079 3.303 4.248 1.00 96.50 108 ARG A N 1
ATOM 859 C CA . ARG A 1 108 ? 4.543 3.186 2.863 1.00 96.50 108 ARG A CA 1
ATOM 860 C C . ARG A 1 108 ? 5.860 2.415 2.780 1.00 96.50 108 ARG A C 1
ATOM 862 O O . ARG A 1 108 ? 5.984 1.520 1.948 1.00 96.50 108 ARG A O 1
ATOM 869 N N . SER A 1 109 ? 6.820 2.729 3.649 1.00 95.88 109 SER A N 1
ATOM 870 C CA . SER A 1 109 ? 8.123 2.053 3.680 1.00 95.88 109 SER A CA 1
ATOM 871 C C . SER A 1 109 ? 7.989 0.565 4.004 1.00 95.88 109 SER A C 1
ATOM 873 O O . SER A 1 109 ? 8.675 -0.266 3.413 1.00 95.88 109 SER A O 1
ATOM 875 N N . GLN A 1 110 ? 7.078 0.212 4.908 1.00 97.94 110 GLN A N 1
ATOM 876 C CA . GLN A 1 110 ? 6.843 -1.171 5.319 1.00 97.94 110 GLN A CA 1
ATOM 877 C C . GLN A 1 110 ? 6.135 -1.990 4.253 1.00 97.94 110 GLN A C 1
ATOM 879 O O . GLN A 1 110 ? 6.550 -3.112 3.975 1.00 97.94 110 GLN A O 1
ATOM 884 N N . LEU A 1 111 ? 5.128 -1.406 3.604 1.00 97.69 111 LEU A N 1
ATOM 885 C CA . LEU A 1 111 ? 4.472 -2.010 2.451 1.00 97.69 111 LEU A CA 1
ATOM 886 C C . LEU A 1 111 ? 5.472 -2.238 1.312 1.00 97.69 111 LEU A C 1
ATOM 888 O O . LEU A 1 111 ? 5.565 -3.345 0.789 1.00 97.69 111 LEU A O 1
ATOM 892 N N . MET A 1 112 ? 6.285 -1.232 0.974 1.00 95.12 112 MET A N 1
ATOM 893 C CA . MET A 1 112 ? 7.326 -1.372 -0.049 1.00 95.12 112 MET A CA 1
ATOM 894 C C . MET A 1 112 ? 8.368 -2.437 0.317 1.00 95.12 112 MET A C 1
ATOM 896 O O . MET A 1 112 ? 8.751 -3.237 -0.536 1.00 95.12 112 MET A O 1
ATOM 900 N N . GLY A 1 113 ? 8.811 -2.478 1.576 1.00 95.88 113 GLY A N 1
ATOM 901 C CA . GLY A 1 113 ? 9.753 -3.483 2.067 1.00 95.88 113 GLY A CA 1
ATOM 902 C C . GLY A 1 113 ? 9.189 -4.904 2.007 1.00 95.88 113 GLY A C 1
ATOM 903 O O . GLY A 1 113 ? 9.887 -5.822 1.578 1.00 95.88 113 GLY A O 1
ATOM 904 N N . ALA A 1 114 ? 7.915 -5.083 2.360 1.00 97.62 114 ALA A N 1
ATOM 905 C CA . ALA A 1 114 ? 7.231 -6.365 2.245 1.00 97.62 114 ALA A CA 1
ATOM 906 C C . ALA A 1 114 ? 7.111 -6.807 0.779 1.00 97.62 114 ALA A C 1
ATOM 908 O O . ALA A 1 114 ? 7.497 -7.926 0.444 1.00 97.62 114 ALA A O 1
ATOM 909 N N . VAL A 1 115 ? 6.677 -5.914 -0.119 1.00 96.25 115 VAL A N 1
ATOM 910 C CA . VAL A 1 115 ? 6.633 -6.190 -1.565 1.00 96.25 115 VAL A CA 1
ATOM 911 C C . VAL A 1 115 ? 8.017 -6.593 -2.073 1.00 96.25 115 VAL A C 1
ATOM 913 O O . VAL A 1 115 ? 8.143 -7.613 -2.746 1.00 96.25 115 VAL A O 1
ATOM 916 N N . TYR A 1 116 ? 9.068 -5.853 -1.712 1.00 95.31 116 TYR A N 1
ATOM 917 C CA . TYR A 1 116 ? 10.442 -6.188 -2.086 1.00 95.31 116 TYR A CA 1
ATOM 918 C C . TYR A 1 116 ? 10.841 -7.598 -1.624 1.00 95.31 116 TYR A C 1
ATOM 920 O O . TYR A 1 116 ? 11.326 -8.396 -2.428 1.00 95.31 116 TYR A O 1
ATOM 928 N N . ALA A 1 117 ? 10.581 -7.929 -0.356 1.00 96.25 117 ALA A N 1
ATOM 929 C CA . ALA A 1 117 ? 10.879 -9.239 0.214 1.00 96.25 117 ALA A CA 1
ATOM 930 C C . ALA A 1 117 ? 10.102 -10.384 -0.464 1.00 96.25 117 ALA A C 1
ATOM 932 O O . ALA A 1 117 ? 10.614 -11.499 -0.535 1.00 96.25 117 ALA A O 1
ATOM 933 N N . MET A 1 118 ? 8.904 -10.126 -1.003 1.00 96.31 118 MET A N 1
ATOM 934 C CA . MET A 1 118 ? 8.135 -11.115 -1.774 1.00 96.31 118 MET A CA 1
ATOM 935 C C . MET A 1 118 ? 8.664 -11.323 -3.193 1.00 96.31 118 MET A C 1
ATOM 937 O O . MET A 1 118 ? 8.538 -12.418 -3.737 1.00 96.31 118 MET A O 1
ATOM 941 N N . VAL A 1 119 ? 9.211 -10.284 -3.829 1.00 93.62 119 VAL A N 1
ATOM 942 C CA . VAL A 1 119 ? 9.553 -10.331 -5.263 1.00 93.62 119 VAL A CA 1
ATOM 943 C C . VAL A 1 119 ? 11.041 -10.544 -5.542 1.00 93.62 119 VAL A C 1
ATOM 945 O O . VAL A 1 119 ? 11.409 -10.760 -6.708 1.00 93.62 119 VAL A O 1
ATOM 948 N N . VAL A 1 120 ? 11.887 -10.498 -4.505 1.00 91.38 120 VAL A N 1
ATOM 949 C CA . VAL A 1 120 ? 13.336 -10.714 -4.610 1.00 91.38 120 VAL A CA 1
ATOM 950 C C . VAL A 1 120 ? 13.648 -12.100 -5.206 1.00 91.38 120 VAL A C 1
ATOM 952 O O . VAL A 1 120 ? 13.001 -13.090 -4.854 1.00 91.38 120 VAL A O 1
ATOM 955 N N . PRO A 1 121 ? 14.610 -12.213 -6.141 1.00 87.88 121 PRO A N 1
ATOM 956 C CA . PRO A 1 121 ? 14.977 -13.504 -6.717 1.00 87.88 121 PRO A CA 1
ATOM 957 C C . PRO A 1 121 ? 15.528 -14.491 -5.678 1.00 87.88 121 PRO A C 1
ATOM 959 O O . PRO A 1 121 ? 16.204 -14.099 -4.730 1.00 87.88 121 PRO A O 1
ATOM 962 N N . ASN A 1 122 ? 15.313 -15.785 -5.929 1.00 88.69 122 ASN A N 1
ATOM 963 C CA . ASN A 1 122 ? 15.875 -16.944 -5.214 1.00 88.69 122 ASN A CA 1
ATOM 964 C C . ASN A 1 122 ? 15.397 -17.176 -3.773 1.00 88.69 122 ASN A C 1
ATOM 966 O O . ASN A 1 122 ? 15.328 -18.328 -3.357 1.00 88.69 122 ASN A O 1
ATOM 970 N N . VAL A 1 123 ? 15.059 -16.130 -3.020 1.00 91.00 123 VAL A N 1
ATOM 971 C CA . VAL A 1 123 ? 14.677 -16.236 -1.600 1.00 91.00 123 VAL A CA 1
ATOM 972 C C . VAL A 1 123 ? 13.446 -15.382 -1.247 1.00 91.00 123 VAL A C 1
ATOM 974 O O . VAL A 1 123 ? 13.507 -14.588 -0.307 1.00 91.00 123 VAL A O 1
ATOM 977 N N . PRO A 1 124 ? 12.323 -15.495 -1.986 1.00 91.50 124 PRO A N 1
ATOM 978 C CA . PRO A 1 124 ? 11.133 -14.712 -1.677 1.00 91.50 124 PRO A CA 1
ATOM 979 C C . PRO A 1 124 ? 10.535 -15.134 -0.329 1.00 91.50 124 PRO A C 1
ATOM 981 O O . PRO A 1 124 ? 10.360 -16.324 -0.052 1.00 91.50 124 PRO A O 1
ATOM 984 N N . MET A 1 125 ? 10.191 -14.158 0.508 1.00 95.25 125 MET A N 1
ATOM 985 C CA . MET A 1 125 ? 9.433 -14.405 1.734 1.00 95.25 125 MET A CA 1
ATOM 986 C C . MET A 1 125 ? 7.968 -14.710 1.415 1.00 95.25 125 MET A C 1
ATOM 988 O O . MET A 1 125 ? 7.400 -14.200 0.448 1.00 95.25 125 MET A O 1
ATOM 992 N N . SER A 1 126 ? 7.335 -15.533 2.254 1.00 94.56 126 SER A N 1
ATOM 993 C CA . SER A 1 126 ? 5.924 -15.869 2.072 1.00 94.56 126 SER A CA 1
ATOM 994 C C . SER A 1 126 ? 5.017 -14.676 2.402 1.00 94.56 126 SER A C 1
ATOM 996 O O . SER A 1 126 ? 5.273 -13.927 3.349 1.00 94.56 126 SER A O 1
ATOM 998 N N . MET A 1 127 ? 3.914 -14.540 1.657 1.00 94.25 127 MET A N 1
ATOM 999 C CA . MET A 1 127 ? 2.875 -13.539 1.933 1.00 94.25 127 MET A CA 1
ATOM 1000 C C . MET A 1 127 ? 2.344 -13.660 3.367 1.00 94.25 127 MET A C 1
ATOM 1002 O O . MET A 1 127 ? 2.174 -12.650 4.038 1.00 94.25 127 MET A O 1
ATOM 1006 N N . ALA A 1 128 ? 2.114 -14.886 3.852 1.00 94.81 128 ALA A N 1
ATOM 1007 C CA . ALA A 1 128 ? 1.587 -15.128 5.193 1.00 94.81 128 ALA A CA 1
ATOM 1008 C C . ALA A 1 128 ? 2.536 -14.619 6.290 1.00 94.81 128 ALA A C 1
ATOM 1010 O O . ALA A 1 128 ? 2.081 -13.994 7.244 1.00 94.81 128 ALA A O 1
ATOM 1011 N N . THR A 1 129 ? 3.848 -14.824 6.126 1.00 95.88 129 THR A N 1
ATOM 1012 C CA . THR A 1 129 ? 4.870 -14.311 7.052 1.00 95.88 129 THR A CA 1
ATOM 1013 C C . THR A 1 129 ? 4.846 -12.787 7.104 1.00 95.88 129 THR A C 1
ATOM 1015 O O . THR A 1 129 ? 4.742 -12.207 8.178 1.00 95.88 129 THR A O 1
ATOM 1018 N N . LEU A 1 130 ? 4.892 -12.127 5.945 1.00 97.56 130 LEU A N 1
ATOM 1019 C CA . LEU A 1 130 ? 4.925 -10.663 5.886 1.00 97.56 130 LEU A CA 1
ATOM 1020 C C . LEU A 1 130 ? 3.616 -10.030 6.360 1.00 97.56 130 LEU A C 1
ATOM 1022 O O . LEU A 1 130 ? 3.634 -9.000 7.032 1.00 97.56 130 LEU A O 1
ATOM 1026 N N . ARG A 1 131 ? 2.484 -10.674 6.065 1.00 97.56 131 ARG A N 1
ATOM 1027 C CA . ARG A 1 131 ? 1.181 -10.288 6.602 1.00 97.56 131 ARG A CA 1
ATOM 1028 C C . ARG A 1 131 ? 1.175 -10.350 8.125 1.00 97.56 131 ARG A C 1
ATOM 1030 O O . ARG A 1 131 ? 0.743 -9.389 8.746 1.00 97.56 131 ARG A O 1
ATOM 1037 N N . ALA A 1 132 ? 1.682 -11.428 8.727 1.00 97.38 132 ALA A N 1
ATOM 1038 C CA . ALA A 1 132 ? 1.731 -11.575 10.182 1.00 97.38 132 ALA A CA 1
ATOM 1039 C C . ALA A 1 132 ? 2.566 -10.471 10.858 1.00 97.38 132 ALA A C 1
ATOM 1041 O O . ALA A 1 132 ? 2.135 -9.909 11.866 1.00 97.38 132 ALA A O 1
ATOM 1042 N N . GLU A 1 133 ? 3.712 -10.105 10.278 1.00 98.25 133 GLU A N 1
ATOM 1043 C CA . GLU A 1 133 ? 4.554 -9.003 10.771 1.00 98.25 133 GLU A CA 1
ATOM 1044 C C . GLU A 1 133 ? 3.825 -7.650 10.715 1.00 98.25 133 GLU A C 1
ATOM 1046 O O . GLU A 1 133 ? 3.784 -6.906 11.701 1.00 98.25 133 GLU A O 1
ATOM 1051 N N . LEU A 1 134 ? 3.190 -7.338 9.579 1.00 98.38 134 LEU A N 1
ATOM 1052 C CA . LEU A 1 134 ? 2.426 -6.098 9.415 1.00 98.38 134 LEU A CA 1
ATOM 1053 C C . LEU A 1 134 ? 1.207 -6.061 10.349 1.00 98.38 134 LEU A C 1
ATOM 1055 O O . LEU A 1 134 ? 0.985 -5.059 11.027 1.00 98.38 134 LEU A O 1
ATOM 1059 N N . PHE A 1 135 ? 0.453 -7.155 10.452 1.00 98.19 135 PHE A N 1
ATOM 1060 C CA . PHE A 1 135 ? -0.716 -7.251 11.331 1.00 98.19 135 PHE A CA 1
ATOM 1061 C C . PHE A 1 135 ? -0.325 -7.089 12.798 1.00 98.19 135 PHE A C 1
ATOM 1063 O O . PHE A 1 135 ? -0.972 -6.335 13.523 1.00 98.19 135 PHE A O 1
ATOM 1070 N N . THR A 1 136 ? 0.782 -7.705 13.218 1.00 98.38 136 THR A N 1
ATOM 1071 C CA . THR A 1 136 ? 1.327 -7.532 14.570 1.00 98.38 136 THR A CA 1
ATOM 1072 C C . THR A 1 136 ? 1.645 -6.066 14.840 1.00 98.38 136 THR A C 1
ATOM 1074 O O . THR A 1 136 ? 1.232 -5.512 15.861 1.00 98.38 136 THR A O 1
ATOM 1077 N N . ARG A 1 137 ? 2.328 -5.398 13.904 1.00 97.69 137 ARG A N 1
ATOM 1078 C CA . ARG A 1 137 ? 2.676 -3.983 14.047 1.00 97.69 137 ARG A CA 1
ATOM 1079 C C . ARG A 1 137 ? 1.447 -3.083 14.177 1.00 97.69 137 ARG A C 1
ATOM 1081 O O . ARG A 1 137 ? 1.434 -2.200 15.033 1.00 97.69 137 ARG A O 1
ATOM 1088 N N . TYR A 1 138 ? 0.444 -3.293 13.331 1.00 98.00 138 TYR A N 1
ATOM 1089 C CA . TYR A 1 138 ? -0.775 -2.483 13.301 1.00 98.00 138 TYR A CA 1
ATOM 1090 C C . TYR A 1 138 ? -1.856 -2.974 14.273 1.00 98.00 138 TYR A C 1
ATOM 1092 O O . TYR A 1 138 ? -2.952 -2.411 14.302 1.00 98.00 138 TYR A O 1
ATOM 1100 N N . ARG A 1 139 ? -1.538 -3.976 15.110 1.00 97.81 139 ARG A N 1
ATOM 1101 C CA . ARG A 1 139 ? -2.433 -4.573 16.114 1.00 97.81 139 ARG A CA 1
ATOM 1102 C C . ARG A 1 139 ? -3.757 -5.029 15.501 1.00 97.81 139 ARG A C 1
ATOM 1104 O O . ARG A 1 139 ? -4.837 -4.705 15.999 1.00 97.81 139 ARG A O 1
ATOM 1111 N N . LEU A 1 140 ? -3.663 -5.740 14.387 1.00 98.25 140 LEU A N 1
ATOM 1112 C CA . LEU A 1 140 ? -4.797 -6.275 13.643 1.00 98.25 140 LEU A CA 1
ATOM 1113 C C . LEU A 1 140 ? -5.003 -7.741 14.011 1.00 98.25 140 LEU A C 1
ATOM 1115 O O . LEU A 1 140 ? -4.031 -8.484 14.154 1.00 98.25 140 LEU A O 1
ATOM 1119 N N . ASP A 1 141 ? -6.263 -8.146 14.146 1.00 96.69 141 ASP A N 1
ATOM 1120 C CA . ASP A 1 141 ? -6.603 -9.556 14.321 1.00 96.69 141 ASP A CA 1
ATOM 1121 C C . ASP A 1 141 ? -6.400 -10.281 12.989 1.00 96.69 141 ASP A C 1
ATOM 1123 O O . ASP A 1 141 ? -6.599 -9.703 11.916 1.00 96.69 141 ASP A O 1
ATOM 1127 N N . TRP A 1 142 ? -5.965 -11.538 13.044 1.00 93.12 142 TRP A N 1
ATOM 1128 C CA . TRP A 1 142 ? -5.572 -12.291 11.852 1.00 93.12 142 TRP A CA 1
ATOM 1129 C C . TRP A 1 142 ? -6.728 -12.466 10.858 1.00 93.12 142 TRP A C 1
ATOM 1131 O O . TRP A 1 142 ? -6.501 -12.528 9.650 1.00 93.12 142 TRP A O 1
ATOM 1141 N N . GLU A 1 143 ? -7.955 -12.520 11.363 1.00 94.12 143 GLU A N 1
ATOM 1142 C CA . GLU A 1 143 ? -9.190 -12.757 10.625 1.00 94.12 143 GLU A CA 1
ATOM 1143 C C . GLU A 1 143 ? -9.661 -11.541 9.812 1.00 94.12 143 GLU A C 1
ATOM 1145 O O . GLU A 1 143 ? -10.454 -11.717 8.889 1.00 94.12 143 GLU A O 1
ATOM 1150 N N . LEU A 1 144 ? -9.179 -10.331 10.128 1.00 95.06 144 LEU A N 1
ATOM 1151 C CA . LEU A 1 144 ? -9.536 -9.107 9.401 1.00 95.06 144 LEU A CA 1
ATOM 1152 C C . LEU A 1 144 ? -9.025 -9.151 7.956 1.00 95.06 144 LEU A C 1
ATOM 1154 O O . LEU A 1 144 ? -7.981 -9.746 7.681 1.00 95.06 144 LEU A O 1
ATOM 1158 N N . GLY A 1 145 ? -9.722 -8.481 7.038 1.00 91.81 145 GLY A N 1
ATOM 1159 C CA . GLY A 1 145 ? -9.385 -8.457 5.615 1.00 91.81 145 GLY A CA 1
ATOM 1160 C C . GLY A 1 145 ? -9.709 -9.771 4.892 1.00 91.81 145 GLY A C 1
ATOM 1161 O O . GLY A 1 145 ? -10.847 -10.243 4.907 1.00 91.81 145 GLY A O 1
ATOM 1162 N N . VAL A 1 146 ? -8.727 -10.335 4.182 1.00 85.38 146 VAL A N 1
ATOM 1163 C CA . VAL A 1 146 ? -8.845 -11.621 3.474 1.00 85.38 146 VAL A CA 1
ATOM 1164 C C . VAL A 1 146 ? -7.627 -12.490 3.803 1.00 85.38 146 VAL A C 1
ATOM 1166 O O . VAL A 1 146 ? -6.584 -12.370 3.151 1.00 85.38 146 VAL A O 1
ATOM 1169 N N . PRO A 1 147 ? -7.731 -13.384 4.804 1.00 75.31 147 PRO A N 1
ATOM 1170 C CA . PRO A 1 147 ? -6.618 -14.235 5.194 1.00 75.31 147 PRO A CA 1
ATOM 1171 C C . PRO A 1 147 ? -6.090 -15.089 4.022 1.00 75.31 147 PRO A C 1
ATOM 1173 O O . PRO A 1 147 ? -6.864 -15.598 3.202 1.00 75.31 147 PRO A O 1
ATOM 1176 N N . PRO A 1 148 ? -4.766 -15.288 3.909 1.00 69.75 148 PRO A N 1
ATOM 1177 C CA . PRO A 1 148 ? -4.194 -16.141 2.875 1.00 69.75 148 PRO A CA 1
ATOM 1178 C C . PRO A 1 148 ? -4.608 -17.606 3.099 1.00 69.75 148 PRO A C 1
ATOM 1180 O O . PRO A 1 148 ? -4.407 -18.150 4.180 1.00 69.75 148 PRO A O 1
ATOM 1183 N N . GLY A 1 149 ? -5.161 -18.252 2.066 1.00 60.72 149 GLY A N 1
ATOM 1184 C CA . GLY A 1 149 ? -5.625 -19.650 2.112 1.00 60.72 149 GLY A CA 1
ATOM 1185 C C . GLY A 1 149 ? -7.139 -19.824 2.277 1.00 60.72 149 GLY A C 1
ATOM 1186 O O . GLY A 1 149 ? -7.645 -20.916 2.042 1.00 60.72 149 GLY A O 1
ATOM 1187 N N . THR A 1 150 ? -7.871 -18.758 2.601 1.00 55.69 150 THR A N 1
ATOM 1188 C CA . THR A 1 150 ? -9.329 -18.700 2.434 1.00 55.69 150 THR A CA 1
ATOM 1189 C C . THR A 1 150 ? -9.644 -18.149 1.048 1.00 55.69 150 THR A C 1
ATOM 1191 O O . THR A 1 150 ? -9.358 -16.985 0.767 1.00 55.69 150 THR A O 1
ATOM 1194 N N . GLU A 1 151 ? -10.208 -18.969 0.156 1.00 46.72 151 GLU A N 1
ATOM 1195 C CA . GLU A 1 151 ? -10.882 -18.432 -1.029 1.00 46.72 151 GLU A CA 1
ATOM 1196 C C . GLU A 1 151 ? -12.035 -17.548 -0.536 1.00 46.72 151 GLU A C 1
ATOM 1198 O O . GLU A 1 151 ? -12.901 -18.002 0.215 1.00 46.72 151 GLU A O 1
ATOM 1203 N N . ALA A 1 152 ? -12.011 -16.260 -0.886 1.00 47.78 152 ALA A N 1
ATOM 1204 C CA . ALA A 1 152 ? -13.127 -15.371 -0.595 1.00 47.78 152 ALA A CA 1
ATOM 1205 C C . ALA A 1 152 ? -14.393 -15.915 -1.293 1.00 47.78 152 ALA A C 1
ATOM 1207 O O . ALA A 1 152 ? -14.285 -16.327 -2.451 1.00 47.78 152 ALA A O 1
ATOM 1208 N N . PRO A 1 153 ? -15.583 -15.872 -0.655 1.00 45.16 153 PRO A N 1
ATOM 1209 C CA . PRO A 1 153 ? -16.821 -16.385 -1.252 1.00 45.16 153 PRO A CA 1
ATOM 1210 C C . PRO A 1 153 ? -17.156 -15.764 -2.618 1.00 45.16 153 PRO A C 1
ATOM 1212 O O . PRO A 1 153 ? -17.770 -16.431 -3.439 1.00 45.16 153 PRO A O 1
ATOM 1215 N N . ASP A 1 154 ? -16.674 -14.543 -2.882 1.00 48.22 154 ASP A N 1
ATOM 1216 C CA . ASP A 1 154 ? -16.903 -13.796 -4.125 1.00 48.22 154 ASP A CA 1
ATOM 1217 C C . ASP A 1 154 ? -15.596 -13.314 -4.786 1.00 48.22 154 ASP A C 1
ATOM 1219 O O . ASP A 1 154 ? -15.447 -12.142 -5.122 1.00 48.22 154 ASP A O 1
ATOM 1223 N N . GLY A 1 155 ? -14.618 -14.215 -4.954 1.00 46.78 155 GLY A N 1
ATOM 1224 C CA . GLY A 1 155 ? -13.601 -14.111 -6.014 1.00 46.78 155 GLY A CA 1
ATOM 1225 C C . GLY A 1 155 ? -12.946 -12.735 -6.187 1.00 46.78 155 GLY A C 1
ATOM 1226 O O . GLY A 1 155 ? -13.005 -12.142 -7.261 1.00 46.78 155 GLY A O 1
ATOM 1227 N N . THR A 1 156 ? -12.309 -12.204 -5.147 1.00 54.31 156 THR A N 1
ATOM 1228 C CA . THR A 1 156 ? -11.576 -10.935 -5.231 1.00 54.31 156 THR A CA 1
ATOM 1229 C C . THR A 1 156 ? -10.303 -11.114 -6.044 1.00 54.31 156 THR A C 1
ATOM 1231 O O . THR A 1 156 ? -9.284 -11.520 -5.502 1.00 54.31 156 THR A O 1
ATOM 1234 N N . TYR A 1 157 ? -10.426 -10.939 -7.353 1.00 49.66 157 TYR A N 1
ATOM 1235 C CA . TYR A 1 157 ? -9.653 -10.072 -8.243 1.00 49.66 157 TYR A CA 1
ATOM 1236 C C . TYR A 1 157 ? -10.215 -10.384 -9.624 1.00 49.66 157 TYR A C 1
ATOM 1238 O O . TYR A 1 157 ? -9.991 -11.479 -10.148 1.00 49.66 157 TYR A O 1
ATOM 1246 N N . ASP A 1 158 ? -10.979 -9.452 -10.195 1.00 49.75 158 ASP A N 1
ATOM 1247 C CA . ASP A 1 158 ? -11.359 -9.562 -11.596 1.00 49.75 158 ASP A CA 1
ATOM 1248 C C . ASP A 1 158 ? -10.071 -9.771 -12.405 1.00 49.75 158 ASP A C 1
ATOM 1250 O O . ASP A 1 158 ? -9.161 -8.935 -12.400 1.00 49.75 158 ASP A O 1
ATOM 1254 N N . ARG A 1 159 ? -9.932 -10.953 -13.018 1.00 54.75 159 ARG A N 1
ATOM 1255 C CA . ARG A 1 159 ? -8.746 -11.270 -13.822 1.00 54.75 159 ARG A CA 1
ATOM 1256 C C . ARG A 1 159 ? -8.694 -10.384 -15.062 1.00 54.75 159 ARG A C 1
ATOM 1258 O O . ARG A 1 159 ? -7.618 -10.279 -15.656 1.00 54.75 159 ARG A O 1
ATOM 1265 N N . ASP A 1 160 ? -9.809 -9.746 -15.416 1.00 60.38 160 ASP A N 1
ATOM 1266 C CA . ASP A 1 160 ? -9.905 -8.804 -16.513 1.00 60.38 160 ASP A CA 1
ATOM 1267 C C . ASP A 1 160 ? -9.456 -7.393 -16.099 1.00 60.38 160 ASP A C 1
ATOM 1269 O O . ASP A 1 160 ? -10.227 -6.461 -15.875 1.00 60.38 160 ASP A O 1
ATOM 1273 N N . LEU A 1 161 ? -8.136 -7.230 -16.002 1.00 62.09 161 LEU A N 1
ATOM 1274 C CA . LEU A 1 161 ? -7.511 -5.933 -15.747 1.00 62.09 161 LEU A CA 1
ATOM 1275 C C . LEU A 1 161 ? -7.443 -5.041 -17.000 1.00 62.09 161 LEU A C 1
ATOM 1277 O O . LEU A 1 161 ? -6.966 -3.909 -16.888 1.00 62.09 161 LEU A O 1
ATOM 1281 N N . SER A 1 162 ? -7.903 -5.513 -18.172 1.00 65.06 162 SER A N 1
ATOM 1282 C CA . SER A 1 162 ? -7.933 -4.743 -19.434 1.00 65.06 162 SER A CA 1
ATOM 1283 C C . SER A 1 162 ? -8.613 -3.395 -19.236 1.00 65.06 162 SER A C 1
ATOM 1285 O O . SER A 1 162 ? -8.104 -2.367 -19.682 1.00 65.06 162 SER A O 1
ATOM 1287 N N . ARG A 1 163 ? -9.692 -3.393 -18.445 1.00 72.19 163 ARG A N 1
ATOM 1288 C CA . ARG A 1 163 ? -10.502 -2.218 -18.105 1.00 72.19 163 ARG A CA 1
ATOM 1289 C C . ARG A 1 163 ? -9.718 -1.058 -17.483 1.00 72.19 163 ARG A C 1
ATOM 1291 O O . ARG A 1 163 ? -10.133 0.089 -17.578 1.00 72.19 163 ARG A O 1
ATOM 1298 N N . PHE A 1 164 ? -8.577 -1.323 -16.841 1.00 66.31 164 PHE A N 1
ATOM 1299 C CA . PHE A 1 164 ? -7.744 -0.277 -16.225 1.00 66.31 164 PHE A CA 1
ATOM 1300 C C . PHE A 1 164 ? -6.728 0.348 -17.191 1.00 66.31 164 PHE A C 1
ATOM 1302 O O . PHE A 1 164 ? -6.075 1.350 -16.860 1.00 66.31 164 PHE A O 1
ATOM 1309 N N . PHE A 1 165 ? -6.570 -0.260 -18.365 1.00 65.12 165 PHE A N 1
ATOM 1310 C CA . PHE A 1 165 ? -5.690 0.186 -19.441 1.00 65.12 165 PHE A CA 1
ATOM 1311 C C . PHE A 1 165 ? -6.468 0.675 -20.670 1.00 65.12 165 PHE A C 1
ATOM 1313 O O . PHE A 1 165 ? -5.856 1.269 -21.555 1.00 65.12 165 PHE A O 1
ATOM 1320 N N . GLU A 1 166 ? -7.791 0.486 -20.710 1.00 66.56 166 GLU A N 1
ATOM 1321 C CA . GLU A 1 166 ? -8.669 1.069 -21.722 1.00 66.56 166 GLU A CA 1
ATOM 1322 C C . GLU A 1 166 ? -8.667 2.599 -21.626 1.00 66.56 166 GLU A C 1
ATOM 1324 O O . GLU A 1 166 ? -9.198 3.217 -20.704 1.00 66.56 166 GLU A O 1
ATOM 1329 N N . THR A 1 167 ? -8.045 3.235 -22.612 1.00 55.25 167 THR A N 1
ATOM 1330 C CA . THR A 1 167 ? -8.257 4.648 -22.905 1.00 55.25 167 THR A CA 1
ATOM 1331 C C . THR A 1 167 ? -9.622 4.771 -23.568 1.00 55.25 167 THR A C 1
ATOM 1333 O O . THR A 1 167 ? -9.796 4.248 -24.668 1.00 55.25 167 THR A O 1
ATOM 1336 N N . GLY A 1 168 ? -10.583 5.410 -22.893 1.00 50.06 168 GLY A N 1
ATOM 1337 C CA . GLY A 1 168 ? -11.953 5.558 -23.382 1.00 50.0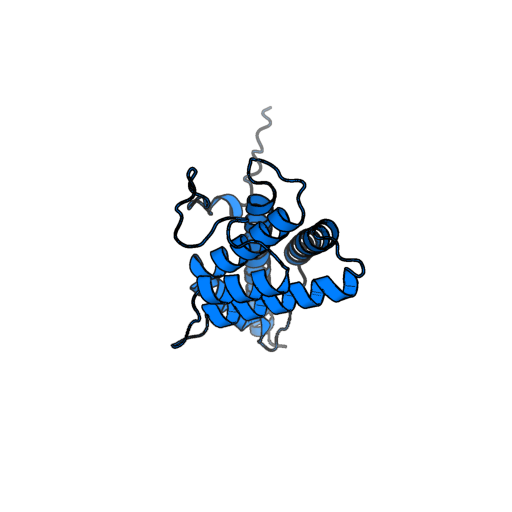6 168 GLY A CA 1
ATOM 1338 C C . GLY A 1 168 ? -11.995 5.958 -24.856 1.00 50.06 168 GLY A C 1
ATOM 1339 O O . GLY A 1 168 ? -11.406 6.963 -25.254 1.00 50.06 168 GLY A O 1
ATOM 1340 N N . GLN A 1 169 ? -12.679 5.154 -25.670 1.00 45.72 169 GLN A N 1
ATOM 1341 C CA . GLN A 1 169 ? -13.147 5.624 -26.962 1.00 45.72 169 GLN A CA 1
ATOM 1342 C C . GLN A 1 169 ? -14.218 6.667 -26.665 1.00 45.72 169 GLN A C 1
ATOM 1344 O O . GLN A 1 169 ? -15.326 6.318 -26.254 1.00 45.72 169 GLN A O 1
ATOM 1349 N N . ASP A 1 170 ? -13.867 7.941 -26.841 1.00 45.47 170 ASP A N 1
ATOM 1350 C CA . ASP A 1 170 ? -14.852 9.002 -26.990 1.00 45.47 170 ASP A CA 1
ATOM 1351 C C . ASP A 1 170 ? -15.836 8.533 -28.062 1.00 45.47 170 ASP A C 1
ATOM 1353 O O . ASP A 1 170 ? -15.523 8.446 -29.252 1.00 45.47 170 ASP A O 1
ATOM 1357 N N . SER A 1 171 ? -17.023 8.151 -27.602 1.00 45.06 171 SER A N 1
ATOM 1358 C CA . SER A 1 171 ? -18.164 7.845 -28.446 1.00 45.06 171 SER A CA 1
ATOM 1359 C C . SER A 1 171 ? -18.670 9.181 -28.970 1.00 45.06 171 SER A C 1
ATOM 1361 O O . SER A 1 171 ? -19.649 9.738 -28.480 1.00 45.06 171 SER A O 1
ATOM 1363 N N . GLY A 1 172 ? -17.936 9.738 -29.929 1.00 40.84 172 GLY A N 1
ATOM 1364 C CA . GLY A 1 172 ? -18.365 10.858 -30.743 1.00 40.84 172 GLY A CA 1
ATOM 1365 C C . GLY A 1 172 ? -19.435 10.394 -31.720 1.00 40.84 172 GLY A C 1
ATOM 1366 O O . GLY A 1 172 ? -19.167 10.280 -32.911 1.00 40.84 172 GLY A O 1
ATOM 1367 N N . ASP A 1 173 ? -20.637 10.131 -31.210 1.00 47.00 173 ASP A N 1
ATOM 1368 C CA . ASP A 1 173 ? -21.858 10.179 -32.004 1.00 47.00 173 ASP A CA 1
ATOM 1369 C C . ASP A 1 173 ? -22.699 11.362 -31.523 1.00 47.00 173 ASP A C 1
ATOM 1371 O O . ASP A 1 173 ? -23.339 11.324 -30.473 1.00 47.00 173 ASP A O 1
ATOM 1375 N N . GLN A 1 174 ? -22.680 12.435 -32.309 1.00 42.47 174 GLN A N 1
ATOM 1376 C CA . GLN A 1 174 ? -23.863 13.265 -32.488 1.00 42.47 174 GLN A CA 1
ATOM 1377 C C . GLN A 1 174 ? -24.048 13.508 -33.981 1.00 42.47 174 GLN A C 1
ATOM 1379 O O . GLN A 1 174 ? -23.561 14.478 -34.556 1.00 42.47 174 GLN A O 1
ATOM 1384 N N . SER A 1 175 ? -24.770 12.572 -34.586 1.00 43.72 175 SER A N 1
ATOM 1385 C CA . SER A 1 175 ? -25.724 12.791 -35.670 1.00 43.72 175 SER A CA 1
ATOM 1386 C C . SER A 1 175 ? -26.195 14.249 -35.836 1.00 43.72 175 SER A C 1
ATOM 1388 O O . SER A 1 175 ? -26.911 14.785 -34.984 1.00 43.72 175 SER A O 1
ATOM 1390 N N . LYS A 1 176 ? -25.901 14.837 -37.001 1.00 39.31 176 LYS A N 1
ATOM 1391 C CA . LYS A 1 176 ? -26.888 15.509 -37.860 1.00 39.31 176 LYS A CA 1
ATOM 1392 C C . LYS A 1 176 ? -26.383 15.649 -39.290 1.00 39.31 176 LYS A C 1
ATOM 1394 O O . LYS A 1 176 ? -25.207 16.033 -39.458 1.00 39.31 176 LYS A O 1
#

Sequence (176 aa):
MSPRSASVNEELRRVQSAVHRLMHRTLEEALEREPRTEDGRERMARAIDAVLGLARDRTVLMRQHMAGLLDTAGFVECPEQQRLAELLRDTMERHGSQTVETDYPMLRSQLMGAVYAMVVPNVPMSMATLRAELFTRYRLDWELGVPPGTEAPDGTYDRDLSRFFETGQDSGDQSK

pLDDT: mean 84.56, std 17.27, range [39.31, 98.44]

Secondary structure (DSSP, 8-state):
--HHHHHHHHHHHHHHHHHHHHHHHHHHHHHHPSSP---HHHHHHHHHHHHHHHHHHTHHHHHHHHHHHSSTT-----HHHHHHHHHHHHHHHHHT-S-HHHHHHHHHHHHHHHHHHHHSSS-PPPHHHHHHHHHHHHT--TTSS--TT---TT-SS-S-GGGGT-----------

Radius of gyration: 17.89 Å; chains: 1; bounding box: 48×35×54 Å